Protein AF-A0A8S2XCH5-F1 (afdb_monomer)

Organism: NCBI:txid392030

Sequence (52 aa):
KDH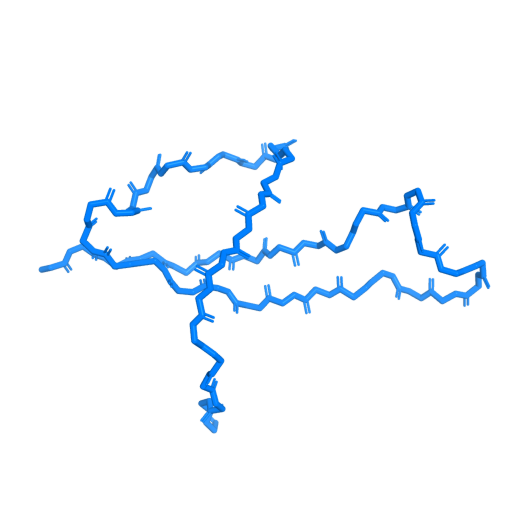QTFVIQEIPEKAPTGQLPRSIDVIADADLVDQCKPGDRVQVVGVYRCLP

Solvent-accessible surface area (backbone atoms only — not comparable to full-atom values): 3803 Å² total; per-residue (Å²): 130,53,73,40,77,51,75,49,66,57,61,73,92,74,49,61,89,94,60,81,78,56,71,46,86,46,80,31,55,52,92,54,44,86,75,75,60,94,88,64,91,80,86,88,86,84,83,90,76,91,78,132

Secondary structure (DSSP, 8-state):
--EEEEEEEPPGGGSPTTSPPPEEEEEEEGGGTT---TT-------------

InterPro domains:
  IPR012340 Nucleic acid-binding, OB-fold [G3DSA:2.40.50.140] (1-52)
  IPR012340 Nucleic acid-binding, OB-fold [SSF50249] (2-52)
  IPR031327 Mini-chromosome maintenance protein [PTHR11630] (1-49)
  IPR033762 MCM OB domain [PF17207] (2-51)

Nearest PDB structures (foldseek):
  8eam-assembly1_A  TM=9.725E-01  e=2.302E-02  Saccharolobus solfataricus P2
  7p5z-assembly1_2  TM=9.622E-01  e=2.302E-02  Saccharomyces cerevisiae S288C
  6rqc-assembly1_5  TM=8.831E-01  e=4.353E-02  Saccharomyces cerevisiae S288C
  6ray-assembly1_4  TM=8.000E-01  e=1.018E-01  Drosophila melanogaster

pLDDT: mean 88.48, std 5.31, range [72.25, 93.38]

Mean predicted aligned error: 4.8 Å

Foldseek 3Di:
DDKDKDKDWDDPVPDPPPDDIDIDIDMDDDPRPPPDDPPDDDDDDDDDDDDD

Radius of gyration: 12.79 Å; Cα contacts (8 Å, |Δi|>4): 45; chains: 1; bounding box: 28×24×34 Å

Structure (mmCIF, N/CA/C/O backbone):
data_AF-A0A8S2XCH5-F1
#
_entry.id   AF-A0A8S2XCH5-F1
#
loop_
_atom_site.group_PDB
_atom_site.id
_atom_site.type_symbol
_atom_site.label_atom_id
_atom_site.label_alt_id
_atom_site.label_comp_id
_atom_site.label_asym_id
_atom_site.label_entity_id
_atom_site.label_seq_id
_atom_site.pdbx_PDB_ins_code
_atom_site.Cartn_x
_atom_site.Cartn_y
_atom_site.Cartn_z
_atom_site.occupancy
_atom_site.B_iso_or_equiv
_atom_site.auth_seq_id
_atom_site.auth_comp_id
_atom_site.auth_asym_id
_atom_site.aut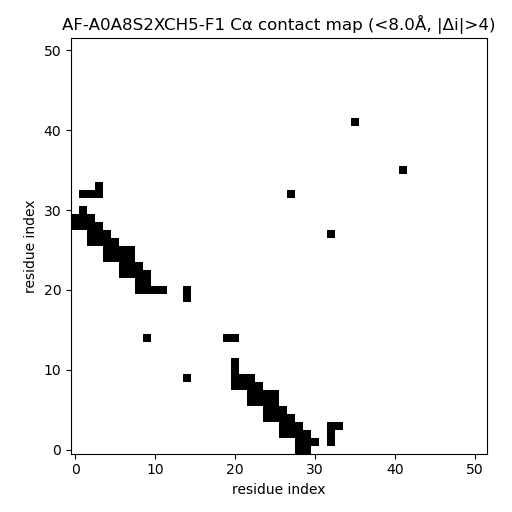h_atom_id
_atom_site.pdbx_PDB_model_num
ATOM 1 N N . LYS A 1 1 ? 12.877 -1.300 -14.174 1.00 72.25 1 LYS A N 1
ATOM 2 C CA . LYS A 1 1 ? 11.457 -1.677 -14.005 1.00 72.25 1 LYS A CA 1
ATOM 3 C C . LYS A 1 1 ? 10.967 -0.870 -12.835 1.00 72.25 1 LYS A C 1
ATOM 5 O O . LYS A 1 1 ? 11.625 -0.925 -11.802 1.00 72.25 1 LYS A O 1
ATOM 10 N N . ASP A 1 2 ? 9.910 -0.106 -13.040 1.00 88.00 2 ASP A N 1
ATOM 11 C CA . ASP A 1 2 ? 9.373 0.752 -11.997 1.00 88.00 2 ASP A CA 1
ATOM 12 C C . ASP A 1 2 ? 8.641 -0.119 -10.977 1.00 88.00 2 ASP A C 1
ATOM 14 O O . ASP A 1 2 ? 7.981 -1.093 -11.349 1.00 88.00 2 ASP A O 1
ATOM 18 N N . HIS A 1 3 ? 8.851 0.192 -9.703 1.00 91.06 3 HIS A N 1
ATOM 19 C CA . HIS A 1 3 ? 8.335 -0.551 -8.563 1.00 91.06 3 HIS A CA 1
ATOM 20 C C . HIS A 1 3 ? 7.913 0.456 -7.501 1.00 91.06 3 HIS A C 1
ATOM 22 O O . HIS A 1 3 ? 8.689 1.339 -7.126 1.00 91.06 3 HIS A O 1
ATOM 28 N N . GLN A 1 4 ? 6.703 0.290 -6.987 1.00 92.00 4 GLN A N 1
ATOM 29 C CA . GLN A 1 4 ? 6.135 1.133 -5.953 1.00 92.00 4 GLN A CA 1
ATOM 30 C C . GLN A 1 4 ? 5.520 0.263 -4.868 1.00 92.00 4 GLN A C 1
ATOM 32 O O . GLN A 1 4 ? 4.747 -0.652 -5.140 1.00 92.00 4 GLN A O 1
ATOM 37 N N . THR A 1 5 ? 5.830 0.590 -3.620 1.00 92.38 5 THR A N 1
ATOM 38 C CA . THR A 1 5 ? 5.175 0.001 -2.454 1.00 92.38 5 THR A CA 1
ATOM 39 C C . THR A 1 5 ? 4.303 1.059 -1.805 1.00 92.38 5 THR A C 1
ATOM 41 O O . THR A 1 5 ? 4.751 2.184 -1.581 1.00 92.38 5 THR A O 1
ATOM 44 N N . PHE A 1 6 ? 3.059 0.708 -1.509 1.00 92.94 6 PHE A N 1
ATOM 45 C CA . PHE A 1 6 ? 2.127 1.587 -0.820 1.00 92.94 6 PHE A CA 1
ATOM 46 C C . PHE A 1 6 ? 1.235 0.788 0.124 1.00 92.94 6 PHE A C 1
ATOM 48 O O . PHE A 1 6 ? 1.066 -0.422 -0.017 1.00 92.94 6 PHE A O 1
ATOM 55 N N . VAL A 1 7 ? 0.667 1.493 1.098 1.00 93.38 7 VAL A N 1
ATOM 56 C CA . VAL A 1 7 ? -0.186 0.908 2.129 1.00 93.38 7 VAL A CA 1
ATOM 57 C C . VAL A 1 7 ? -1.627 1.293 1.850 1.00 93.38 7 VAL A C 1
ATOM 59 O O . VAL A 1 7 ? -1.933 2.469 1.644 1.00 93.38 7 VAL A O 1
ATOM 62 N N . ILE A 1 8 ? -2.520 0.309 1.874 1.00 93.25 8 ILE A N 1
ATOM 63 C CA . ILE A 1 8 ? -3.961 0.537 1.790 1.00 93.25 8 ILE A CA 1
ATOM 64 C C . ILE A 1 8 ? -4.566 0.269 3.158 1.00 93.25 8 ILE A C 1
ATOM 66 O O . ILE A 1 8 ? -4.322 -0.775 3.762 1.00 93.25 8 ILE A O 1
ATOM 70 N N . GLN A 1 9 ? -5.379 1.206 3.631 1.00 91.94 9 GLN A N 1
ATOM 71 C CA . GLN A 1 9 ? -6.153 1.054 4.855 1.00 91.94 9 GLN A CA 1
ATOM 72 C C . GLN A 1 9 ? -7.590 0.640 4.528 1.00 91.94 9 GLN A C 1
ATOM 74 O O . GLN A 1 9 ? -8.172 1.098 3.542 1.00 91.94 9 GLN A O 1
ATOM 79 N N . GLU A 1 10 ? -8.181 -0.206 5.374 1.00 90.31 10 GLU A N 1
ATOM 80 C CA . GLU A 1 10 ? -9.613 -0.490 5.315 1.00 90.31 10 GLU A CA 1
ATOM 81 C C . GLU A 1 10 ? -10.446 0.792 5.420 1.00 90.31 10 GLU A C 1
ATOM 83 O O . GLU A 1 10 ? -10.113 1.739 6.138 1.00 90.31 10 GLU A O 1
ATOM 88 N N . ILE A 1 11 ? -11.581 0.797 4.720 1.00 87.44 11 ILE A N 1
ATOM 89 C CA . ILE A 1 11 ? -12.518 1.914 4.773 1.00 87.44 11 ILE A CA 1
ATOM 90 C C . ILE A 1 11 ? -13.068 2.001 6.206 1.00 87.44 11 ILE A C 1
ATOM 92 O O . ILE A 1 11 ? -13.696 1.040 6.662 1.00 87.44 11 ILE A O 1
ATOM 96 N N . PRO A 1 12 ? -12.901 3.139 6.908 1.00 80.75 12 PRO A N 1
ATOM 97 C CA . PRO A 1 12 ? -13.304 3.270 8.309 1.00 80.75 12 PRO A CA 1
ATOM 98 C C . PRO A 1 12 ? -14.807 3.033 8.508 1.00 80.75 12 PRO A C 1
ATOM 100 O O . PRO A 1 12 ? -15.224 2.529 9.542 1.00 80.75 12 PRO A O 1
ATOM 103 N N . GLU A 1 13 ? -15.614 3.319 7.485 1.00 82.62 13 GLU A N 1
ATOM 104 C CA . GLU A 1 13 ? -17.066 3.095 7.451 1.00 82.62 13 GLU A CA 1
ATOM 105 C C . GLU A 1 13 ? -17.454 1.607 7.560 1.00 82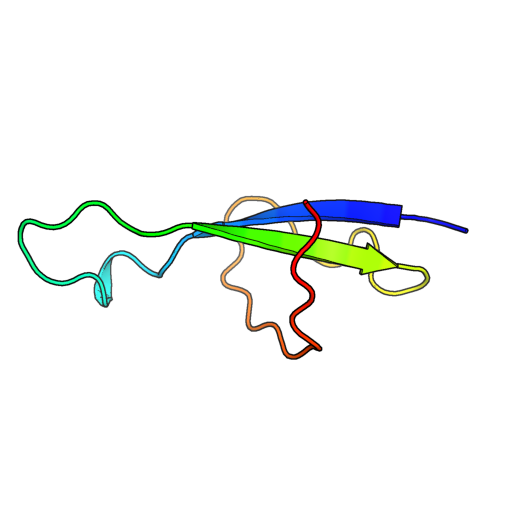.62 13 GLU A C 1
ATOM 107 O O . GLU A 1 13 ? -18.571 1.291 7.963 1.00 82.62 13 GLU A O 1
ATOM 112 N N . LYS A 1 14 ? -16.551 0.687 7.193 1.00 78.88 14 LYS A N 1
ATOM 113 C CA . LYS A 1 14 ? -16.748 -0.769 7.292 1.00 78.88 14 LYS A CA 1
ATOM 114 C C . LYS A 1 14 ? -16.041 -1.391 8.497 1.00 78.88 14 LYS A C 1
ATOM 116 O O . LYS A 1 14 ? -16.227 -2.582 8.743 1.00 78.88 14 LYS A O 1
ATOM 121 N N . ALA A 1 15 ? -15.228 -0.625 9.224 1.00 79.31 15 ALA A N 1
ATOM 122 C CA . ALA A 1 15 ? -14.481 -1.151 10.355 1.00 79.31 15 ALA A CA 1
ATOM 123 C C . ALA A 1 15 ? -15.439 -1.494 11.516 1.00 79.31 15 ALA A C 1
ATOM 125 O O . ALA A 1 15 ? -16.303 -0.682 11.862 1.00 79.31 15 ALA A O 1
ATOM 126 N N . PRO A 1 16 ? -15.316 -2.682 12.137 1.00 79.81 16 PRO A N 1
ATOM 127 C CA . PRO A 1 16 ? -16.130 -3.039 13.290 1.00 79.81 16 PRO A CA 1
ATOM 128 C C . PRO A 1 16 ? -15.827 -2.110 14.469 1.00 79.81 16 PRO A C 1
ATOM 130 O O . PRO A 1 16 ? -14.673 -1.787 14.761 1.00 79.81 16 PRO A O 1
ATOM 133 N N . THR A 1 17 ? -16.879 -1.684 15.166 1.00 82.00 17 THR A N 1
ATOM 134 C CA . THR A 1 17 ? -16.770 -0.749 16.288 1.00 82.00 17 THR A CA 1
ATOM 135 C C . THR A 1 17 ? -15.848 -1.309 17.374 1.00 82.00 17 THR A C 1
ATOM 137 O O . THR A 1 17 ? -16.031 -2.433 17.837 1.00 82.00 17 THR A O 1
ATOM 140 N N . GLY A 1 18 ? -14.854 -0.518 17.785 1.00 83.69 18 GLY A N 1
ATOM 141 C CA . GLY A 1 18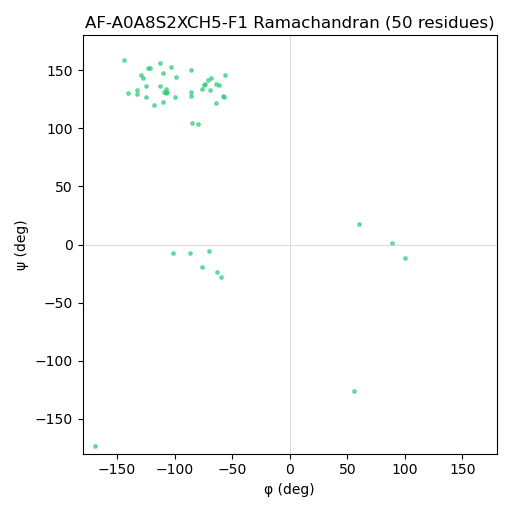 ? -13.911 -0.886 18.846 1.00 83.69 18 GLY A CA 1
ATOM 142 C C . GLY A 1 18 ? -12.659 -1.644 18.390 1.00 83.69 18 GLY A C 1
ATOM 143 O O . GLY A 1 18 ? -11.835 -1.972 19.240 1.00 83.69 18 GLY A O 1
ATOM 144 N N 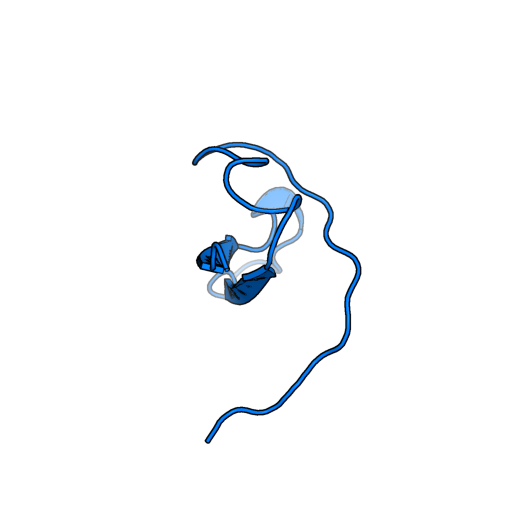. GLN A 1 19 ? -12.473 -1.901 17.088 1.00 83.75 19 GLN A N 1
ATOM 145 C CA . GLN A 1 19 ? -11.202 -2.400 16.545 1.00 83.75 19 GLN A CA 1
ATOM 146 C C . GLN A 1 19 ? -10.416 -1.286 15.845 1.00 83.75 19 GLN A C 1
ATOM 148 O O . GLN A 1 19 ? -10.990 -0.331 15.322 1.00 83.75 19 GLN A O 1
ATOM 153 N N . LEU A 1 20 ? -9.087 -1.424 15.824 1.00 84.62 20 LEU A N 1
ATOM 154 C CA . LEU A 1 20 ? -8.223 -0.575 15.008 1.00 84.62 20 LEU A CA 1
ATOM 155 C C . LEU A 1 20 ? -8.360 -0.980 13.529 1.00 84.62 20 LEU A C 1
ATOM 157 O O . LEU A 1 20 ? -8.413 -2.180 13.239 1.00 84.62 20 LEU A O 1
ATOM 161 N N . PRO A 1 21 ? -8.421 -0.011 12.598 1.00 86.75 21 PRO A N 1
ATOM 162 C CA . PRO A 1 21 ? -8.496 -0.301 11.173 1.00 86.75 21 PRO A CA 1
ATOM 163 C C . PRO A 1 21 ? -7.248 -1.064 10.731 1.00 86.75 21 PRO A C 1
ATOM 165 O O . PRO A 1 21 ? -6.132 -0.736 11.139 1.00 86.75 21 PRO A O 1
ATOM 168 N N . A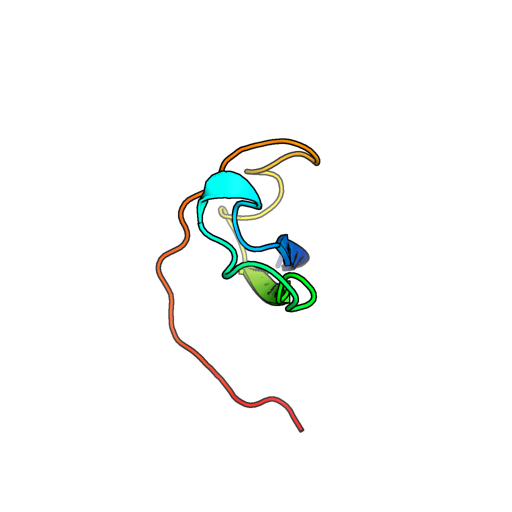RG A 1 22 ? -7.437 -2.089 9.899 1.00 89.88 22 ARG A N 1
ATOM 169 C CA . ARG A 1 22 ? -6.323 -2.882 9.375 1.00 89.88 22 ARG A CA 1
ATOM 170 C C . ARG A 1 22 ? -5.755 -2.223 8.127 1.00 89.88 22 ARG A C 1
ATOM 172 O O . ARG A 1 22 ? -6.470 -1.562 7.370 1.00 89.88 22 ARG A O 1
ATOM 179 N N . SER A 1 23 ? -4.466 -2.431 7.917 1.00 91.12 23 SER A N 1
ATOM 180 C CA . SER A 1 23 ? -3.751 -2.005 6.722 1.00 91.12 23 SER A CA 1
ATOM 181 C C . SER A 1 23 ? -3.092 -3.200 6.046 1.00 91.12 23 SER A C 1
ATOM 183 O O . SER A 1 23 ? -2.745 -4.179 6.707 1.00 91.12 23 SER A O 1
ATOM 185 N N . ILE A 1 24 ? -2.926 -3.112 4.731 1.00 91.81 24 ILE A N 1
ATOM 186 C CA . ILE A 1 24 ? -2.220 -4.101 3.917 1.00 91.81 24 ILE A CA 1
ATOM 187 C C . ILE A 1 24 ? -1.143 -3.413 3.081 1.00 91.81 24 ILE A C 1
ATOM 189 O O . ILE A 1 24 ? -1.357 -2.308 2.576 1.00 91.81 24 ILE A O 1
ATOM 193 N N . ASP A 1 25 ? -0.009 -4.088 2.916 1.00 92.69 25 ASP A N 1
ATOM 194 C CA . ASP A 1 25 ? 1.056 -3.660 2.015 1.00 92.69 25 ASP A CA 1
ATOM 195 C C . ASP A 1 25 ? 0.773 -4.167 0.603 1.00 92.69 25 ASP A C 1
ATOM 197 O O . ASP A 1 25 ? 0.468 -5.345 0.389 1.00 92.69 25 ASP A O 1
ATOM 201 N N . VAL A 1 26 ? 0.876 -3.269 -0.371 1.00 93.00 26 VAL A N 1
ATOM 202 C CA . VAL A 1 26 ? 0.672 -3.571 -1.784 1.00 93.00 26 VAL A CA 1
ATOM 203 C C . VAL A 1 26 ? 1.904 -3.151 -2.566 1.00 93.00 26 VAL A C 1
ATOM 205 O O . VAL A 1 26 ? 2.467 -2.074 -2.364 1.00 93.00 26 VAL A O 1
ATOM 208 N N . ILE A 1 27 ? 2.313 -4.027 -3.478 1.00 92.38 27 ILE A N 1
ATOM 209 C CA . ILE A 1 27 ? 3.402 -3.784 -4.415 1.00 92.38 27 ILE A CA 1
ATOM 210 C C . ILE A 1 27 ? 2.793 -3.646 -5.810 1.00 92.38 27 ILE A C 1
ATOM 212 O O . ILE A 1 27 ? 2.096 -4.550 -6.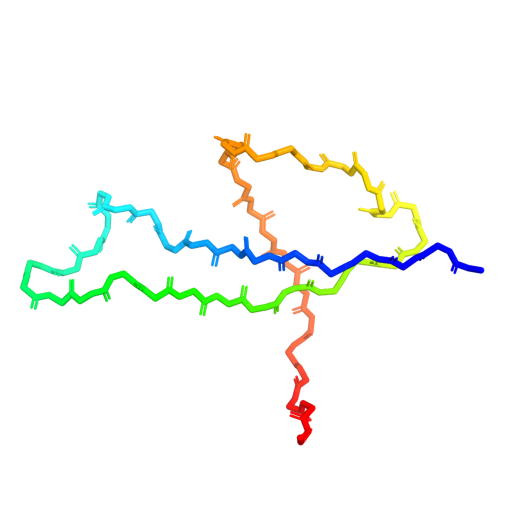276 1.00 92.38 27 ILE A O 1
ATOM 216 N N . ALA A 1 28 ? 3.052 -2.513 -6.455 1.00 93.00 28 ALA A N 1
ATOM 217 C CA . ALA A 1 28 ? 2.737 -2.257 -7.852 1.00 93.00 28 ALA A CA 1
ATOM 218 C C . ALA A 1 28 ? 4.026 -2.249 -8.678 1.00 93.00 28 ALA A C 1
ATOM 220 O O . ALA A 1 28 ? 5.010 -1.609 -8.312 1.00 93.00 28 ALA A O 1
ATOM 221 N N . ASP A 1 29 ? 3.990 -2.947 -9.809 1.00 92.88 29 ASP A N 1
ATOM 222 C CA . ASP A 1 29 ? 5.102 -3.066 -10.748 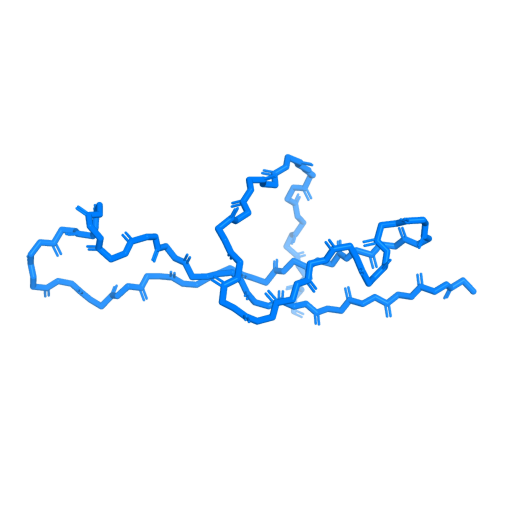1.00 92.88 29 ASP A CA 1
ATOM 223 C C . ASP A 1 29 ? 4.696 -2.545 -12.132 1.00 92.88 29 ASP A C 1
ATOM 225 O O . ASP A 1 29 ? 3.535 -2.656 -12.538 1.00 92.88 29 ASP A O 1
ATOM 229 N N . ALA A 1 30 ? 5.685 -2.063 -12.888 1.00 91.75 30 ALA A N 1
ATOM 230 C CA . ALA A 1 30 ? 5.538 -1.620 -14.276 1.00 91.75 30 ALA A CA 1
ATOM 231 C C . ALA A 1 30 ? 4.458 -0.531 -14.438 1.00 91.75 30 ALA A C 1
ATOM 233 O O . ALA A 1 30 ? 4.508 0.485 -13.752 1.00 91.75 30 ALA A O 1
ATOM 234 N N . ASP A 1 31 ? 3.482 -0.733 -15.324 1.00 91.75 31 ASP A N 1
ATOM 235 C CA . ASP A 1 31 ? 2.489 0.285 -15.703 1.00 91.75 31 ASP A CA 1
ATOM 236 C C . ASP A 1 31 ? 1.476 0.617 -14.586 1.00 91.75 31 ASP A C 1
ATOM 238 O O . ASP A 1 31 ? 0.635 1.508 -14.735 1.00 91.75 31 ASP A O 1
ATOM 242 N N . LEU A 1 32 ? 1.529 -0.117 -13.468 1.00 88.81 32 LEU A N 1
ATOM 243 C CA . LEU A 1 32 ? 0.687 0.107 -12.292 1.00 88.81 32 LEU A CA 1
ATOM 244 C C . LEU A 1 32 ? 1.276 1.135 -11.315 1.00 88.81 32 LEU A C 1
ATOM 246 O O . LEU A 1 32 ? 0.600 1.512 -10.356 1.00 88.81 32 LEU A O 1
ATOM 250 N N . VAL A 1 33 ? 2.512 1.583 -11.544 1.00 91.38 33 VAL A N 1
ATOM 251 C CA . VAL A 1 33 ? 3.158 2.632 -10.746 1.00 91.38 33 VAL A CA 1
ATOM 252 C C . VAL A 1 33 ? 2.465 3.981 -10.981 1.00 91.38 33 VAL A C 1
ATOM 254 O O . VAL A 1 33 ? 2.004 4.279 -12.080 1.00 91.38 33 VAL A O 1
ATOM 257 N N . ASP A 1 34 ? 2.357 4.781 -9.921 1.00 89.00 34 ASP A N 1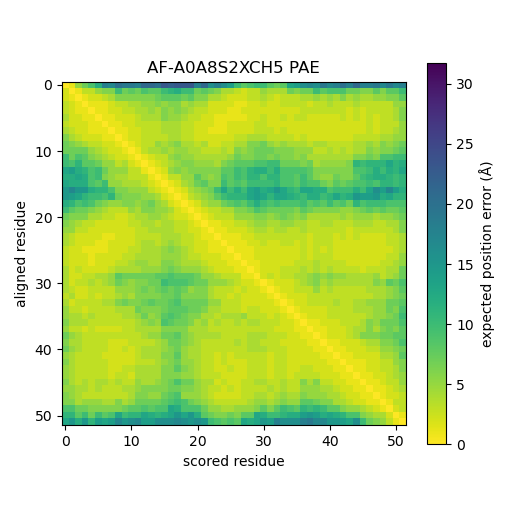
ATOM 258 C CA . ASP A 1 34 ? 1.765 6.124 -9.875 1.00 89.00 34 ASP A CA 1
ATOM 259 C C . ASP A 1 34 ? 0.276 6.220 -10.268 1.00 89.00 34 ASP A C 1
ATOM 261 O O . ASP A 1 34 ? -0.247 7.309 -10.513 1.00 89.00 34 ASP A O 1
ATOM 265 N N . GLN A 1 35 ? -0.451 5.098 -10.258 1.00 90.81 35 GLN A N 1
ATOM 266 C CA . GLN A 1 35 ? -1.887 5.068 -10.572 1.00 90.81 35 GLN A CA 1
ATOM 267 C C . GLN A 1 35 ? -2.792 5.578 -9.437 1.00 90.81 35 GLN A C 1
ATOM 269 O O . GLN A 1 35 ? -3.948 5.920 -9.683 1.00 90.81 35 GLN A O 1
ATOM 274 N N . CYS A 1 36 ? -2.307 5.624 -8.193 1.00 89.50 36 CYS A N 1
ATOM 275 C CA . CYS A 1 36 ? -3.092 6.058 -7.034 1.00 89.50 36 CYS A CA 1
ATOM 276 C C . CYS A 1 36 ? -2.376 7.130 -6.212 1.00 89.50 36 CYS A C 1
ATOM 278 O O . CYS A 1 36 ? -1.153 7.089 -6.049 1.00 89.50 36 CYS A O 1
ATOM 280 N N . LYS A 1 37 ? -3.145 8.060 -5.635 1.00 90.81 37 LYS A N 1
ATOM 281 C CA . LYS A 1 37 ? -2.641 9.107 -4.739 1.00 90.81 37 LYS A CA 1
ATOM 282 C C . LYS A 1 37 ? -3.149 8.913 -3.306 1.00 90.81 37 LYS A C 1
ATOM 284 O O . LYS A 1 37 ? -4.199 8.305 -3.090 1.00 90.81 37 LYS A O 1
ATOM 289 N N . PRO A 1 38 ? -2.434 9.445 -2.299 1.00 91.12 38 PRO A N 1
ATOM 290 C CA . PRO A 1 38 ? -2.909 9.421 -0.921 1.00 91.12 38 PRO A CA 1
ATOM 291 C C . PRO A 1 38 ? -4.284 10.089 -0.792 1.00 91.12 38 PRO A C 1
ATOM 293 O O . PRO A 1 38 ? -4.459 11.236 -1.198 1.00 91.12 38 PRO A O 1
ATOM 296 N N . GLY A 1 39 ? -5.243 9.372 -0.204 1.00 90.38 39 GLY A N 1
ATOM 297 C CA . GLY A 1 39 ? -6.628 9.829 -0.036 1.00 90.38 39 GLY A CA 1
ATOM 298 C C . GLY A 1 39 ? -7.613 9.267 -1.063 1.00 90.38 39 GLY A C 1
ATOM 299 O O . GLY A 1 39 ? -8.822 9.362 -0.844 1.00 90.38 39 GLY A O 1
ATOM 300 N N . ASP A 1 40 ? -7.128 8.629 -2.130 1.00 91.56 40 ASP A N 1
ATOM 301 C CA . ASP A 1 40 ? -7.996 7.972 -3.101 1.00 91.56 40 ASP A CA 1
ATOM 302 C C . ASP A 1 40 ? -8.641 6.711 -2.510 1.00 91.56 40 ASP A C 1
ATOM 304 O O . ASP A 1 40 ? -8.022 5.924 -1.789 1.00 91.56 40 ASP A O 1
ATOM 308 N N . ARG A 1 41 ? -9.912 6.489 -2.858 1.00 90.25 41 ARG A N 1
ATOM 309 C CA . ARG A 1 41 ? -10.607 5.227 -2.586 1.00 90.25 41 ARG A CA 1
ATOM 310 C C . ARG A 1 41 ? -10.294 4.261 -3.721 1.00 90.25 41 ARG A C 1
ATOM 312 O O . ARG A 1 41 ? -10.840 4.394 -4.812 1.00 90.25 41 ARG A O 1
ATOM 319 N N . VAL A 1 42 ? -9.424 3.293 -3.455 1.00 90.25 42 VAL A N 1
ATOM 320 C CA . VAL A 1 42 ? -8.950 2.332 -4.458 1.00 90.25 42 VAL A CA 1
ATOM 321 C C . VAL A 1 42 ? -9.495 0.929 -4.204 1.00 90.25 42 VAL A C 1
ATOM 323 O O . VAL A 1 42 ? -9.693 0.517 -3.062 1.00 90.25 42 VAL A O 1
ATOM 326 N N . GLN A 1 43 ? -9.717 0.178 -5.281 1.00 91.00 43 GLN A N 1
ATOM 327 C CA . GLN A 1 43 ? -10.006 -1.252 -5.235 1.00 91.00 43 GLN A CA 1
ATOM 328 C C . GLN A 1 43 ? -8.893 -1.988 -5.976 1.00 91.00 43 GLN A C 1
ATOM 330 O O . GLN A 1 43 ? -8.674 -1.752 -7.161 1.00 91.00 43 GLN A O 1
ATOM 335 N N . VAL A 1 44 ? -8.197 -2.880 -5.272 1.00 91.06 44 VAL A N 1
ATOM 336 C CA . VAL A 1 44 ? -7.056 -3.625 -5.812 1.00 91.06 44 VAL A CA 1
ATOM 337 C C . VAL A 1 44 ? -7.406 -5.104 -5.913 1.00 91.06 44 VAL A C 1
ATOM 339 O O . VAL A 1 44 ? -7.992 -5.679 -4.997 1.00 91.06 44 VAL A O 1
ATOM 342 N N . VAL A 1 45 ? -7.036 -5.721 -7.034 1.00 93.12 45 VAL A N 1
ATOM 343 C CA . VAL A 1 45 ? -7.136 -7.165 -7.263 1.00 93.12 45 VAL A CA 1
ATOM 344 C C . VAL A 1 45 ? -5.751 -7.664 -7.648 1.00 93.12 45 VAL A C 1
ATOM 346 O O . VAL A 1 45 ? -5.129 -7.126 -8.559 1.00 93.12 45 VAL A O 1
ATOM 349 N N . GLY A 1 46 ? -5.255 -8.682 -6.950 1.00 91.19 46 GLY A N 1
ATOM 350 C CA . GLY A 1 46 ? -3.901 -9.180 -7.156 1.00 91.19 46 GLY A CA 1
ATOM 351 C C . GLY A 1 46 ? -3.644 -10.497 -6.438 1.00 91.19 46 GLY A C 1
ATOM 352 O O . GLY A 1 46 ? -4.552 -11.110 -5.876 1.00 91.19 46 GLY A O 1
ATOM 353 N N . VAL A 1 47 ? -2.388 -10.936 -6.473 1.00 92.88 47 VAL A N 1
ATOM 354 C CA . VAL A 1 47 ? -1.944 -12.184 -5.846 1.00 92.88 47 VAL A CA 1
ATOM 355 C C . VAL A 1 47 ? -1.280 -11.869 -4.513 1.00 92.88 47 VAL A C 1
ATOM 357 O O . VAL A 1 47 ? -0.344 -11.077 -4.457 1.00 92.88 47 VAL A O 1
ATOM 360 N N . TYR A 1 48 ? -1.735 -12.522 -3.446 1.00 92.50 48 TYR A N 1
ATOM 361 C CA . TYR A 1 48 ? -1.108 -12.413 -2.133 1.00 92.50 48 TYR A CA 1
ATOM 362 C C . TYR A 1 48 ? 0.191 -13.227 -2.079 1.00 92.50 48 TYR A C 1
ATOM 364 O O . TYR A 1 48 ? 0.229 -14.384 -2.506 1.00 92.50 48 TYR A O 1
ATOM 372 N N . ARG A 1 49 ? 1.257 -12.631 -1.540 1.00 90.31 49 ARG A N 1
ATOM 373 C CA . ARG A 1 49 ? 2.535 -13.300 -1.273 1.00 90.31 49 ARG A CA 1
ATOM 374 C C . ARG A 1 49 ? 2.987 -12.966 0.142 1.00 90.31 49 ARG A C 1
ATOM 376 O O . ARG A 1 49 ? 3.063 -11.794 0.495 1.00 90.31 49 ARG A O 1
ATOM 383 N N . CYS A 1 50 ? 3.328 -13.987 0.921 1.00 87.31 50 CYS A N 1
ATOM 384 C CA . CYS A 1 50 ? 3.989 -13.797 2.207 1.00 87.31 50 CYS A CA 1
ATOM 385 C C . CYS A 1 50 ? 5.475 -13.542 1.947 1.00 87.31 50 CYS A C 1
ATOM 387 O O . CYS A 1 50 ? 6.205 -14.475 1.607 1.00 87.31 50 CYS A O 1
ATOM 389 N N . LEU A 1 51 ? 5.907 -12.289 2.061 1.00 77.69 51 LEU A N 1
ATOM 390 C CA . LEU A 1 51 ? 7.326 -11.967 2.151 1.00 77.69 51 LEU A CA 1
ATOM 391 C C . LEU A 1 51 ? 7.732 -12.076 3.634 1.00 77.69 51 LEU A C 1
ATOM 393 O O . LEU A 1 51 ? 7.001 -11.546 4.473 1.00 77.69 51 LEU A O 1
ATOM 397 N N . PRO A 1 52 ? 8.791 -12.837 3.961 1.00 72.56 52 PRO A N 1
ATOM 398 C CA . PRO A 1 52 ? 9.265 -13.009 5.332 1.00 72.56 52 PRO A CA 1
ATOM 399 C C . PRO A 1 52 ? 9.907 -11.743 5.907 1.00 72.56 52 PRO A C 1
ATOM 401 O O . PRO A 1 52 ? 10.424 -10.922 5.113 1.00 72.56 52 PRO A O 1
#